Protein AF-A0A4V3JB50-F1 (afdb_monomer_lite)

Foldseek 3Di:
DDPLVVVLVVLVVVLVVLLVVLVVCLVVDDVVVNVVSLVVSLVSLVVSLVSLVVDPPRPVVSNVVSVVSNVVSVPDPD

Radius of gyration: 13.32 Å; chains: 1; bounding box: 26×17×41 Å

Structure (mmCIF, N/CA/C/O backbone):
data_AF-A0A4V3JB50-F1
#
_entry.id   AF-A0A4V3JB50-F1
#
loop_
_atom_site.group_PDB
_atom_site.id
_atom_site.type_symbol
_atom_site.label_atom_id
_atom_site.label_alt_id
_atom_site.label_comp_id
_atom_site.label_asym_id
_atom_site.label_entity_id
_atom_site.label_seq_id
_atom_site.pdbx_PDB_ins_code
_atom_site.Cartn_x
_atom_site.Cartn_y
_atom_site.Cartn_z
_atom_site.occupancy
_atom_site.B_iso_or_equiv
_atom_site.auth_seq_id
_atom_site.auth_comp_id
_atom_site.auth_asym_id
_atom_site.auth_atom_id
_atom_site.pdbx_PDB_model_num
ATOM 1 N N . MET A 1 1 ? -0.016 3.284 25.929 1.00 56.34 1 MET A N 1
ATOM 2 C CA . MET A 1 1 ? -0.112 3.638 24.494 1.00 56.34 1 MET A CA 1
ATOM 3 C C . MET A 1 1 ? -0.593 2.384 23.777 1.00 56.34 1 MET A C 1
ATOM 5 O O . MET A 1 1 ? -0.069 1.331 24.104 1.00 56.34 1 MET A O 1
ATOM 9 N N . ASN A 1 2 ? -1.639 2.448 22.946 1.00 82.69 2 ASN A N 1
ATOM 10 C CA . ASN A 1 2 ? -2.253 1.240 22.370 1.00 82.69 2 ASN A CA 1
ATOM 11 C C . ASN A 1 2 ? -1.301 0.601 21.334 1.00 82.69 2 ASN A C 1
ATOM 13 O O . ASN A 1 2 ? -0.909 1.268 20.375 1.00 82.69 2 ASN A O 1
ATOM 17 N N . GLU A 1 3 ? -0.916 -0.659 21.550 1.00 86.38 3 GLU A N 1
ATOM 18 C CA . GLU A 1 3 ? 0.006 -1.423 20.695 1.00 86.38 3 GLU A CA 1
ATOM 19 C C . GLU A 1 3 ? -0.503 -1.527 19.249 1.00 86.38 3 GLU A C 1
ATOM 21 O O . GLU A 1 3 ? 0.281 -1.415 18.307 1.00 86.38 3 GLU A O 1
ATOM 26 N N . GLU A 1 4 ? -1.821 -1.626 19.057 1.00 86.75 4 GLU A N 1
ATOM 27 C CA . GLU A 1 4 ? -2.455 -1.682 17.734 1.00 86.75 4 GLU A CA 1
ATOM 28 C C . GLU A 1 4 ? -2.243 -0.385 16.947 1.00 86.75 4 GLU A C 1
ATOM 30 O O . GLU A 1 4 ? -1.960 -0.412 15.751 1.00 86.75 4 GLU A O 1
ATOM 35 N N . ILE A 1 5 ? -2.322 0.760 17.633 1.00 89.81 5 ILE A N 1
ATOM 36 C CA . ILE A 1 5 ? -2.101 2.079 17.027 1.00 89.81 5 ILE A CA 1
ATOM 37 C C . ILE A 1 5 ? -0.625 2.243 16.657 1.00 89.81 5 ILE A C 1
ATOM 39 O O . ILE A 1 5 ? -0.310 2.762 15.588 1.00 89.81 5 ILE A O 1
ATOM 43 N N . GLN A 1 6 ? 0.297 1.778 17.505 1.00 91.75 6 GLN A N 1
ATOM 44 C CA . GLN A 1 6 ? 1.727 1.811 17.185 1.00 91.75 6 GLN A CA 1
ATOM 45 C C . GLN A 1 6 ? 2.063 0.917 15.986 1.00 91.75 6 GLN A C 1
ATOM 47 O O . GLN A 1 6 ? 2.799 1.343 15.094 1.00 91.75 6 GLN A O 1
ATOM 52 N N . ALA A 1 7 ? 1.508 -0.296 15.944 1.00 92.19 7 ALA A N 1
ATOM 53 C CA . ALA A 1 7 ? 1.684 -1.219 14.829 1.00 92.19 7 ALA A CA 1
ATOM 54 C C . ALA A 1 7 ? 1.122 -0.636 13.525 1.00 92.19 7 ALA A C 1
ATOM 56 O O . ALA A 1 7 ? 1.804 -0.658 12.498 1.00 92.19 7 ALA A O 1
ATOM 57 N N . LEU A 1 8 ? -0.078 -0.050 13.586 1.00 94.44 8 LEU A N 1
ATOM 58 C CA . LEU A 1 8 ? -0.710 0.623 12.458 1.00 94.44 8 LEU A CA 1
ATOM 59 C C . LEU A 1 8 ? 0.160 1.773 11.938 1.00 94.44 8 LEU A C 1
ATOM 61 O O . LEU A 1 8 ? 0.496 1.795 10.757 1.00 94.44 8 LEU A O 1
ATOM 65 N N . ASN A 1 9 ? 0.603 2.672 12.819 1.00 94.19 9 ASN A N 1
ATOM 66 C CA . ASN A 1 9 ? 1.461 3.799 12.446 1.00 94.19 9 ASN A CA 1
ATOM 67 C C . ASN A 1 9 ? 2.775 3.337 11.803 1.00 94.19 9 ASN A C 1
ATOM 69 O O . ASN A 1 9 ? 3.243 3.935 10.834 1.00 94.19 9 ASN A O 1
ATOM 73 N N . LYS A 1 10 ? 3.367 2.252 12.315 1.00 95.94 10 LYS A N 1
ATOM 74 C CA . LYS A 1 10 ? 4.594 1.687 11.752 1.00 95.94 10 LYS A CA 1
ATOM 75 C C . LYS A 1 10 ? 4.372 1.150 10.340 1.00 95.94 10 LYS A C 1
ATOM 77 O O . LYS A 1 10 ? 5.183 1.421 9.461 1.00 95.94 10 LYS A O 1
ATOM 82 N N . ILE A 1 11 ? 3.289 0.408 10.111 1.00 95.44 11 ILE A N 1
ATOM 83 C CA . ILE A 1 11 ? 2.982 -0.134 8.783 1.00 95.44 11 ILE A CA 1
ATOM 84 C C . ILE A 1 11 ? 2.641 0.981 7.793 1.00 95.44 11 ILE A C 1
ATOM 86 O O . ILE A 1 11 ? 3.117 0.920 6.664 1.00 95.44 11 ILE A O 1
ATOM 90 N N . ILE A 1 12 ? 1.904 2.015 8.208 1.00 96.19 12 ILE A N 1
ATOM 91 C CA . ILE A 1 12 ? 1.615 3.181 7.357 1.00 96.19 12 ILE A CA 1
ATOM 92 C C . ILE A 1 12 ? 2.911 3.850 6.902 1.00 96.19 12 ILE A C 1
ATOM 94 O O . ILE A 1 12 ? 3.097 4.052 5.710 1.00 96.19 12 ILE A O 1
ATOM 98 N N . SER A 1 13 ? 3.844 4.100 7.825 1.00 97.19 13 SER A N 1
ATOM 99 C CA . SER A 1 13 ? 5.142 4.699 7.490 1.00 97.19 13 SER A CA 1
ATOM 100 C C . SER A 1 13 ? 5.909 3.881 6.438 1.00 97.19 13 SER A C 1
ATOM 102 O O . SER A 1 13 ? 6.434 4.429 5.469 1.00 97.19 13 SER A O 1
ATOM 104 N N . ILE A 1 14 ? 5.893 2.548 6.564 1.00 97.25 14 ILE A N 1
ATOM 105 C CA . ILE A 1 14 ? 6.521 1.644 5.589 1.00 97.25 14 ILE A CA 1
ATOM 106 C C . ILE A 1 14 ? 5.797 1.690 4.233 1.00 97.25 14 ILE A C 1
ATOM 108 O O . ILE A 1 14 ? 6.453 1.659 3.188 1.00 97.25 14 ILE A O 1
ATOM 112 N N . VAL A 1 15 ? 4.460 1.738 4.230 1.00 97.50 15 VAL A N 1
ATOM 113 C CA . VAL A 1 15 ? 3.656 1.874 3.005 1.00 97.50 15 VAL A CA 1
ATOM 114 C C . VAL A 1 15 ? 3.996 3.181 2.298 1.00 97.50 15 VAL A C 1
ATOM 116 O O . VAL A 1 15 ? 4.280 3.147 1.104 1.00 97.50 15 VAL A O 1
ATOM 119 N N . ASP A 1 16 ? 4.026 4.301 3.018 1.00 96.44 16 ASP A N 1
ATOM 120 C CA . ASP A 1 16 ? 4.286 5.626 2.454 1.00 96.44 16 ASP A CA 1
ATOM 121 C C . ASP A 1 16 ? 5.679 5.721 1.829 1.00 96.44 16 ASP A C 1
ATOM 123 O O . ASP A 1 16 ? 5.826 6.194 0.696 1.00 96.44 16 ASP A O 1
ATOM 127 N N . GLU A 1 17 ? 6.701 5.224 2.529 1.00 97.62 17 GLU A N 1
ATOM 128 C CA . GLU A 1 17 ? 8.075 5.197 2.030 1.00 97.62 17 GLU A CA 1
ATOM 129 C C . GLU A 1 17 ? 8.174 4.363 0.747 1.00 97.62 17 GLU A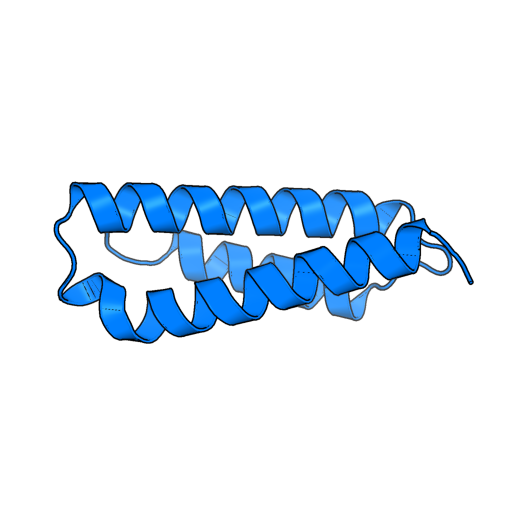 C 1
ATOM 131 O O . GLU A 1 17 ? 8.629 4.849 -0.295 1.00 97.62 17 GLU A O 1
ATOM 136 N N . LYS A 1 18 ? 7.691 3.115 0.787 1.00 96.94 18 LYS A N 1
ATOM 137 C CA . LYS A 1 18 ? 7.777 2.203 -0.360 1.00 96.94 18 LYS A CA 1
ATOM 138 C C . LYS A 1 18 ? 6.937 2.676 -1.533 1.00 96.94 18 LYS A C 1
ATOM 140 O O . LYS A 1 18 ? 7.402 2.608 -2.666 1.00 96.94 18 LYS A O 1
ATOM 145 N N . ALA A 1 19 ? 5.729 3.176 -1.287 1.00 97.06 19 ALA A N 1
ATOM 146 C CA . ALA A 1 19 ? 4.870 3.693 -2.340 1.00 97.06 19 ALA A CA 1
ATOM 147 C C . ALA A 1 19 ? 5.495 4.917 -3.018 1.00 97.06 19 ALA A C 1
ATOM 149 O O . ALA A 1 19 ? 5.454 5.025 -4.245 1.00 97.06 19 ALA A O 1
ATOM 150 N N . SER A 1 20 ? 6.112 5.807 -2.237 1.00 97.00 20 SER A N 1
ATOM 151 C CA . SER A 1 20 ? 6.804 6.990 -2.752 1.00 97.00 20 SER A CA 1
ATOM 152 C C . SER A 1 20 ? 8.018 6.627 -3.603 1.00 97.00 20 SER A C 1
ATOM 154 O O . SER A 1 20 ? 8.191 7.193 -4.683 1.00 97.00 20 SER A O 1
ATOM 156 N N . LEU A 1 21 ? 8.847 5.683 -3.147 1.00 96.69 21 LEU A N 1
ATOM 157 C CA . LEU A 1 21 ? 9.999 5.189 -3.910 1.00 96.69 21 LEU A CA 1
ATOM 158 C C . LEU A 1 21 ? 9.550 4.478 -5.187 1.00 96.69 21 LEU A C 1
ATOM 160 O O . LEU A 1 21 ? 10.011 4.807 -6.279 1.00 96.69 21 LEU A O 1
ATOM 164 N N . PHE A 1 22 ? 8.571 3.582 -5.068 1.00 97.19 22 PHE A N 1
ATOM 165 C CA . PHE A 1 22 ? 8.039 2.846 -6.203 1.00 97.19 22 PHE A CA 1
ATOM 166 C C . PHE A 1 22 ? 7.510 3.787 -7.279 1.00 97.19 22 PHE A C 1
ATOM 168 O O . PHE A 1 22 ? 7.945 3.686 -8.418 1.00 97.19 22 PHE A O 1
ATOM 175 N N . LYS A 1 23 ? 6.650 4.758 -6.925 1.00 94.94 23 LYS A N 1
ATOM 176 C CA . LYS A 1 23 ? 6.088 5.743 -7.869 1.00 94.94 23 LYS A CA 1
ATOM 177 C C . LYS A 1 23 ? 7.165 6.523 -8.641 1.00 94.94 23 LYS A C 1
ATOM 179 O O . LYS A 1 23 ? 6.905 6.902 -9.780 1.00 94.94 23 LYS A O 1
ATOM 184 N N . LYS A 1 24 ? 8.347 6.743 -8.053 1.00 95.12 24 LYS A N 1
ATOM 185 C CA . LYS A 1 24 ? 9.474 7.444 -8.694 1.00 95.12 24 LYS A CA 1
ATOM 186 C C . LYS A 1 24 ? 10.284 6.553 -9.634 1.00 95.12 24 LYS A C 1
ATOM 188 O O . LYS A 1 24 ? 10.761 7.035 -10.654 1.00 95.12 24 LYS A O 1
ATOM 193 N N . GLU A 1 25 ? 10.460 5.283 -9.280 1.00 94.62 25 GLU A N 1
ATOM 194 C CA . GLU A 1 25 ? 11.482 4.426 -9.893 1.00 94.62 25 GLU A CA 1
ATOM 195 C C . GLU A 1 25 ? 10.916 3.293 -10.759 1.00 94.62 25 GLU A C 1
ATOM 197 O O . GLU A 1 25 ? 11.631 2.764 -11.605 1.00 94.62 25 GLU A O 1
ATOM 202 N N . TRP A 1 26 ? 9.648 2.900 -10.592 1.00 94.75 26 TRP A N 1
ATOM 203 C CA . TRP A 1 26 ? 9.118 1.658 -11.178 1.00 94.75 26 TRP A CA 1
ATOM 204 C C . TRP A 1 26 ? 9.266 1.562 -12.701 1.00 94.75 26 TRP A C 1
ATOM 206 O O . TRP A 1 26 ? 9.432 0.465 -13.229 1.00 94.75 26 TRP A O 1
ATOM 216 N N . SER A 1 27 ? 9.229 2.695 -13.405 1.00 93.19 27 SER A N 1
ATOM 217 C CA . SER A 1 27 ? 9.344 2.764 -14.865 1.00 93.19 27 SER A CA 1
ATOM 218 C C . SER A 1 27 ? 10.745 2.427 -15.384 1.00 93.19 27 SER A C 1
ATOM 220 O O . SER A 1 27 ? 10.886 2.064 -16.550 1.00 93.19 27 SER A O 1
ATOM 222 N N . THR A 1 28 ? 11.773 2.524 -14.538 1.00 94.94 28 THR A N 1
ATOM 223 C CA . THR A 1 28 ? 13.168 2.195 -14.873 1.00 94.94 28 THR A CA 1
ATOM 224 C C . THR A 1 28 ? 13.630 0.878 -14.247 1.00 94.94 28 THR A C 1
ATOM 226 O O . THR A 1 28 ? 14.727 0.400 -14.540 1.00 94.94 28 THR A O 1
ATOM 229 N N . MET A 1 29 ? 12.801 0.254 -13.405 1.00 94.50 29 MET A N 1
ATOM 230 C CA . MET A 1 29 ? 13.101 -1.042 -12.803 1.00 94.50 29 MET A CA 1
ATOM 231 C C . MET A 1 29 ? 12.978 -2.189 -13.820 1.00 94.50 29 MET A C 1
ATOM 233 O O . MET A 1 29 ? 12.115 -2.164 -14.699 1.00 94.50 29 MET A O 1
ATOM 237 N N . PRO A 1 30 ? 13.752 -3.280 -13.653 1.00 96.69 30 PRO A N 1
ATOM 238 C CA . PRO A 1 30 ? 13.461 -4.536 -14.333 1.00 96.69 30 PRO A CA 1
ATOM 239 C C . PRO A 1 30 ? 12.020 -4.982 -14.055 1.00 96.69 30 PRO A C 1
ATOM 241 O O . PRO A 1 30 ? 11.587 -4.985 -12.902 1.00 96.69 30 PRO A O 1
ATOM 244 N N . LYS A 1 31 ? 11.289 -5.424 -15.087 1.00 94.38 31 LYS A N 1
ATOM 245 C CA . LYS A 1 31 ? 9.856 -5.766 -14.989 1.00 94.38 31 LYS A CA 1
ATOM 246 C C . LYS A 1 31 ? 9.528 -6.691 -13.812 1.00 94.38 31 LYS A C 1
ATOM 248 O O . LYS A 1 31 ? 8.586 -6.439 -13.069 1.00 94.38 31 LYS A O 1
ATOM 253 N N . ILE A 1 32 ? 10.333 -7.736 -13.605 1.00 96.06 32 ILE A N 1
ATOM 254 C CA . ILE A 1 32 ? 10.133 -8.684 -12.499 1.00 96.06 32 ILE A CA 1
ATOM 255 C C . ILE A 1 32 ? 10.243 -8.013 -11.123 1.00 96.06 32 ILE A C 1
ATOM 257 O O . ILE A 1 32 ? 9.453 -8.307 -10.224 1.00 96.06 32 ILE A O 1
ATOM 261 N N . ARG A 1 33 ? 11.180 -7.068 -10.972 1.00 96.31 33 ARG A N 1
ATOM 262 C CA . ARG A 1 33 ? 11.359 -6.286 -9.748 1.00 96.31 33 ARG A CA 1
ATOM 263 C C . ARG A 1 33 ? 10.151 -5.382 -9.530 1.00 96.31 33 ARG A C 1
ATOM 265 O O . ARG A 1 33 ? 9.577 -5.403 -8.449 1.00 96.31 33 ARG A O 1
ATOM 272 N N . ALA A 1 34 ? 9.715 -4.676 -10.570 1.00 96.75 34 ALA A N 1
ATOM 273 C CA . ALA A 1 34 ? 8.586 -3.758 -10.483 1.00 96.75 34 ALA A CA 1
ATOM 274 C C . ALA A 1 34 ? 7.269 -4.475 -10.113 1.00 96.75 34 ALA A C 1
ATOM 276 O O . ALA A 1 34 ? 6.528 -4.022 -9.242 1.00 96.75 34 ALA A O 1
ATOM 277 N N . VAL A 1 35 ? 7.002 -5.645 -10.706 1.00 96.56 35 VAL A N 1
ATOM 278 C CA . VAL A 1 35 ? 5.836 -6.481 -10.362 1.00 96.56 35 VAL A CA 1
ATOM 279 C C . VAL A 1 35 ? 5.903 -6.968 -8.911 1.00 96.56 35 VAL A C 1
ATOM 281 O O . VAL A 1 35 ? 4.903 -6.920 -8.193 1.00 96.56 35 VAL A O 1
ATOM 284 N N . THR A 1 36 ? 7.082 -7.405 -8.462 1.00 96.75 36 THR A N 1
ATOM 285 C CA . THR A 1 36 ? 7.284 -7.902 -7.093 1.00 96.75 36 THR A CA 1
ATOM 286 C C . THR A 1 36 ? 7.109 -6.790 -6.061 1.00 96.75 36 THR A C 1
ATOM 288 O O . THR A 1 36 ? 6.405 -6.977 -5.070 1.00 96.75 36 THR A O 1
ATOM 291 N N . GLU A 1 37 ? 7.692 -5.614 -6.304 1.00 96.81 37 GLU A N 1
ATOM 292 C CA . GLU A 1 37 ? 7.557 -4.467 -5.405 1.00 96.81 37 GLU A CA 1
ATOM 293 C C . GLU A 1 37 ? 6.113 -3.947 -5.351 1.00 96.81 37 GLU A C 1
ATOM 295 O O . GLU A 1 37 ? 5.603 -3.701 -4.257 1.00 96.81 37 GLU A O 1
ATOM 300 N N . LYS A 1 38 ? 5.406 -3.872 -6.490 1.00 97.38 38 LYS A N 1
ATOM 301 C CA . LYS A 1 38 ? 3.970 -3.541 -6.509 1.00 97.38 38 LYS A CA 1
ATOM 302 C C . LYS A 1 38 ? 3.164 -4.508 -5.647 1.00 97.38 38 LYS A C 1
ATOM 304 O O . LYS A 1 38 ? 2.327 -4.059 -4.865 1.00 97.38 38 LYS A O 1
ATOM 309 N N . LYS A 1 39 ? 3.405 -5.817 -5.773 1.00 97.19 39 LYS A N 1
ATOM 310 C CA . LYS A 1 39 ? 2.708 -6.824 -4.962 1.00 97.19 39 LYS A CA 1
ATOM 311 C C . LYS A 1 39 ? 2.977 -6.621 -3.470 1.00 97.19 39 LYS A C 1
ATOM 313 O O . LYS A 1 39 ? 2.031 -6.573 -2.697 1.00 97.19 39 LYS A O 1
ATOM 318 N N . LEU A 1 40 ? 4.238 -6.412 -3.087 1.00 97.38 40 LEU A N 1
ATOM 319 C CA . LEU A 1 40 ? 4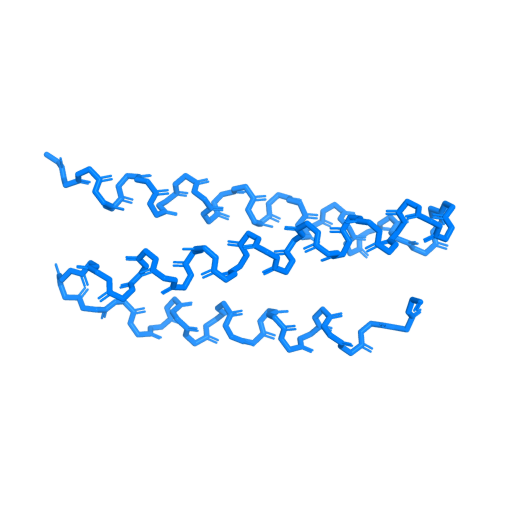.610 -6.148 -1.696 1.00 97.38 40 LEU A CA 1
ATOM 320 C C . LEU A 1 40 ? 3.877 -4.924 -1.124 1.00 97.38 40 LEU A C 1
ATOM 322 O O . LEU A 1 40 ? 3.400 -4.966 0.005 1.00 97.38 40 LEU A O 1
ATOM 326 N N . ILE A 1 41 ? 3.778 -3.835 -1.890 1.00 98.06 41 ILE A N 1
ATOM 327 C CA . ILE A 1 41 ? 3.078 -2.620 -1.452 1.00 98.06 41 ILE A CA 1
ATOM 328 C C . ILE A 1 41 ? 1.579 -2.885 -1.282 1.00 98.06 41 ILE A C 1
ATOM 330 O O . ILE A 1 41 ? 1.001 -2.466 -0.282 1.00 98.06 41 ILE A O 1
ATOM 334 N N . LEU A 1 42 ? 0.956 -3.610 -2.214 1.00 98.19 42 LEU A N 1
ATOM 335 C CA . LEU A 1 42 ? -0.454 -3.995 -2.109 1.00 98.19 42 LEU A CA 1
ATOM 336 C C . LEU A 1 42 ? -0.720 -4.858 -0.865 1.00 98.19 42 LEU A C 1
ATOM 338 O O . LEU A 1 42 ? -1.675 -4.584 -0.139 1.00 98.19 42 LEU A O 1
ATOM 342 N N . ASP A 1 43 ? 0.152 -5.828 -0.579 1.00 98.12 43 ASP A N 1
ATOM 343 C CA . ASP A 1 43 ? 0.049 -6.684 0.608 1.00 98.12 43 ASP A CA 1
ATOM 344 C C . ASP A 1 43 ? 0.199 -5.864 1.907 1.00 98.12 43 ASP A C 1
ATOM 346 O O . ASP A 1 43 ? -0.533 -6.068 2.877 1.00 98.12 43 ASP A O 1
ATOM 350 N N . LEU A 1 44 ? 1.110 -4.882 1.933 1.00 97.88 44 LEU A N 1
ATOM 351 C CA . LEU A 1 44 ? 1.275 -3.974 3.074 1.00 97.88 44 LEU A CA 1
ATOM 352 C C . LEU A 1 44 ? 0.051 -3.074 3.287 1.00 97.88 44 LEU A C 1
ATOM 354 O O . LEU A 1 44 ? -0.353 -2.870 4.432 1.00 97.88 44 LEU A O 1
ATOM 358 N N . ILE A 1 45 ? -0.557 -2.568 2.210 1.00 98.12 45 ILE A N 1
ATOM 359 C CA . ILE A 1 45 ? -1.798 -1.786 2.286 1.00 98.12 45 ILE A CA 1
ATOM 360 C C . ILE A 1 45 ? -2.929 -2.641 2.864 1.00 98.12 45 ILE A C 1
ATOM 362 O O . ILE A 1 45 ? -3.654 -2.179 3.745 1.00 98.12 45 ILE A O 1
ATOM 366 N N . ASP A 1 46 ? -3.058 -3.897 2.433 1.00 97.56 46 ASP A N 1
ATOM 367 C CA . ASP A 1 46 ? -4.084 -4.801 2.957 1.00 97.56 46 ASP A CA 1
ATOM 368 C C . ASP A 1 46 ? -3.891 -5.088 4.451 1.00 97.56 46 ASP A C 1
ATOM 370 O O . ASP A 1 46 ? -4.857 -5.027 5.218 1.00 97.56 46 ASP A O 1
ATOM 374 N N . ASN A 1 47 ? -2.649 -5.291 4.894 1.00 96.12 47 ASN A N 1
ATOM 375 C CA . ASN A 1 47 ? -2.323 -5.431 6.315 1.00 96.12 47 ASN A CA 1
ATOM 376 C C . ASN A 1 47 ? -2.653 -4.158 7.113 1.00 96.12 47 ASN A C 1
ATOM 378 O O . ASN A 1 47 ? -3.239 -4.239 8.194 1.00 96.12 47 ASN A O 1
ATOM 382 N N . ALA A 1 48 ? -2.334 -2.976 6.575 1.00 96.19 48 ALA A N 1
ATOM 383 C CA . ALA A 1 48 ? -2.668 -1.694 7.197 1.00 96.19 48 ALA A CA 1
ATOM 384 C C . ALA A 1 48 ? -4.186 -1.530 7.365 1.00 96.19 48 ALA A C 1
ATOM 386 O O . ALA A 1 48 ? -4.660 -1.162 8.439 1.00 96.19 48 ALA A O 1
ATOM 387 N N . MET A 1 49 ? -4.960 -1.865 6.329 1.00 96.19 49 MET A N 1
ATOM 388 C CA . MET A 1 49 ? -6.422 -1.817 6.369 1.00 96.19 49 MET A CA 1
ATOM 389 C C . MET A 1 49 ? -7.005 -2.809 7.381 1.00 96.19 49 MET A C 1
ATOM 39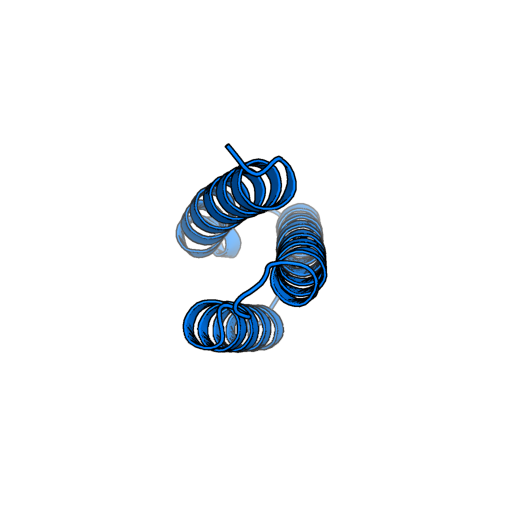1 O O . MET A 1 49 ? -7.991 -2.491 8.045 1.00 96.19 49 MET A O 1
ATOM 395 N N . GLN A 1 50 ? -6.426 -4.007 7.515 1.00 94.50 50 GLN A N 1
ATOM 396 C CA . GLN A 1 50 ? -6.850 -4.981 8.525 1.00 94.50 50 GLN A CA 1
ATOM 397 C C . GLN A 1 50 ? -6.592 -4.472 9.946 1.00 94.50 50 GLN A C 1
ATOM 399 O O . GLN A 1 50 ? -7.491 -4.536 10.781 1.00 94.50 50 GLN A O 1
ATOM 404 N N . LEU A 1 51 ? -5.412 -3.905 10.211 1.00 93.12 51 LEU A N 1
ATOM 405 C CA . LEU A 1 51 ? -5.092 -3.326 11.518 1.00 93.12 51 LEU A CA 1
ATOM 406 C C . LEU A 1 51 ? -5.970 -2.118 11.844 1.00 93.12 51 LEU A C 1
ATOM 408 O O . LEU A 1 51 ? -6.485 -2.011 12.954 1.00 93.12 51 LEU A O 1
ATOM 412 N N . ALA A 1 52 ? -6.206 -1.243 10.866 1.00 93.56 52 ALA A N 1
ATOM 413 C CA . ALA A 1 52 ? -7.067 -0.078 11.025 1.00 93.56 52 ALA A CA 1
ATOM 414 C C . ALA A 1 52 ? -8.501 -0.454 11.432 1.00 93.56 52 ALA A C 1
ATOM 416 O O . ALA A 1 52 ? -9.100 0.249 12.238 1.00 93.56 52 ALA A O 1
ATOM 417 N N . LYS A 1 53 ? -9.039 -1.584 10.950 1.00 91.62 53 LYS A N 1
ATOM 418 C CA . LYS A 1 53 ? -10.370 -2.077 11.356 1.00 91.62 53 LYS A CA 1
ATOM 419 C C . LYS A 1 53 ? -10.451 -2.501 12.828 1.00 91.62 53 LYS A C 1
ATOM 421 O O . LYS A 1 53 ? -11.550 -2.518 13.379 1.00 91.62 53 LYS A O 1
ATOM 426 N N . ASN A 1 54 ? -9.323 -2.849 13.447 1.00 90.62 54 ASN A N 1
ATOM 427 C CA . ASN A 1 54 ? -9.270 -3.283 14.845 1.00 90.62 54 ASN A CA 1
ATOM 428 C C . ASN A 1 54 ? -9.125 -2.099 15.815 1.00 90.62 54 ASN A C 1
ATOM 430 O O . ASN A 1 54 ? -9.583 -2.180 16.954 1.00 90.62 54 ASN A O 1
ATOM 434 N N . VAL A 1 55 ? -8.568 -0.974 15.353 1.00 90.00 55 VAL A N 1
ATOM 435 C CA . VAL A 1 55 ? -8.411 0.247 16.154 1.00 90.00 55 VAL A CA 1
ATOM 436 C C . VAL A 1 55 ? -9.770 0.896 16.437 1.00 90.00 55 VAL A C 1
ATOM 438 O O . VAL A 1 55 ? -10.609 1.048 15.548 1.00 90.00 55 VAL A O 1
ATOM 441 N N . ARG A 1 56 ? -9.984 1.318 17.693 1.00 87.25 56 ARG A N 1
ATOM 442 C CA . ARG A 1 56 ? -11.179 2.061 18.123 1.00 87.25 56 ARG A CA 1
ATOM 443 C C . ARG A 1 56 ? -10.820 3.450 18.677 1.00 87.25 56 ARG A C 1
ATOM 445 O O . ARG A 1 56 ? -9.961 3.525 19.556 1.00 87.25 56 ARG A O 1
ATOM 452 N N . PRO A 1 57 ? -11.506 4.525 18.241 1.00 85.19 57 PRO A N 1
ATOM 453 C CA . PRO A 1 57 ? -12.498 4.549 17.160 1.00 85.19 57 PRO A CA 1
ATOM 454 C C . PRO A 1 57 ? -11.877 4.184 15.800 1.00 85.19 57 PRO A C 1
ATOM 456 O O . PRO A 1 57 ? -10.678 4.358 15.599 1.00 85.19 57 PRO A O 1
ATOM 459 N N . SER A 1 58 ? -12.699 3.656 14.887 1.00 87.50 58 SER A N 1
ATOM 460 C CA . SER A 1 58 ? -12.236 3.254 13.554 1.00 87.50 58 SER A CA 1
ATOM 461 C C . SER A 1 58 ? -11.730 4.480 12.783 1.00 87.50 58 SER A C 1
ATOM 463 O O . SER A 1 58 ? -12.487 5.443 12.638 1.00 87.50 58 SER A O 1
ATOM 465 N N . PRO A 1 59 ? -10.505 4.458 12.232 1.00 93.12 59 PRO A N 1
ATOM 466 C CA . PRO A 1 59 ? -9.941 5.573 11.482 1.00 93.12 59 PRO A CA 1
ATOM 467 C C . PRO A 1 59 ? -10.453 5.544 10.030 1.00 93.12 59 PRO A C 1
ATOM 469 O O . PRO A 1 59 ? -9.786 5.054 9.119 1.00 93.12 59 PRO A O 1
ATOM 472 N N . THR A 1 60 ? -11.678 6.027 9.812 1.00 93.56 60 THR A N 1
ATOM 473 C CA . THR A 1 60 ? -12.369 5.969 8.508 1.00 93.56 60 THR A CA 1
ATOM 474 C C . THR A 1 60 ? -11.630 6.700 7.394 1.00 93.56 60 THR A C 1
ATOM 476 O O . THR A 1 60 ? -11.588 6.196 6.274 1.00 93.56 60 THR A O 1
ATOM 479 N N . ASP A 1 61 ? -11.013 7.839 7.703 1.00 94.44 61 ASP A N 1
ATOM 480 C CA . ASP A 1 61 ? -10.286 8.642 6.714 1.00 94.44 61 ASP A CA 1
ATOM 481 C C . ASP A 1 61 ? -9.063 7.881 6.197 1.00 94.44 61 ASP A C 1
ATOM 483 O O . ASP A 1 61 ? -8.907 7.686 4.992 1.00 94.44 61 ASP A O 1
ATOM 487 N N . LEU A 1 62 ? -8.275 7.319 7.118 1.00 94.44 62 LEU A N 1
ATOM 488 C CA . LEU A 1 62 ? -7.136 6.463 6.796 1.00 94.44 62 LEU A CA 1
ATOM 489 C C . LEU A 1 62 ? -7.553 5.243 5.965 1.00 94.44 62 LEU A C 1
ATOM 491 O O . LEU A 1 62 ? -6.887 4.903 4.991 1.00 94.44 62 LEU A O 1
ATOM 495 N N . LEU A 1 63 ? -8.649 4.570 6.332 1.00 96.00 63 LEU A N 1
ATOM 496 C CA . LEU A 1 63 ? -9.173 3.444 5.552 1.00 96.00 63 LEU A CA 1
ATOM 497 C C . LEU A 1 63 ? -9.527 3.870 4.121 1.00 96.00 63 LEU A C 1
ATOM 499 O O . LEU A 1 63 ? -9.222 3.143 3.172 1.00 96.00 63 LEU A O 1
ATOM 503 N N . GLY A 1 64 ? -10.138 5.046 3.965 1.00 97.12 64 GLY A N 1
ATOM 504 C CA . GLY A 1 64 ? -10.448 5.630 2.664 1.00 97.12 64 GLY A CA 1
ATOM 505 C C . GLY A 1 64 ? -9.193 5.920 1.841 1.00 97.12 64 GLY A C 1
ATOM 506 O O . GLY A 1 64 ? -9.145 5.586 0.655 1.00 97.12 64 GLY A O 1
ATOM 507 N N . ASP A 1 65 ? -8.161 6.484 2.459 1.00 96.75 65 ASP A N 1
ATOM 508 C CA . ASP A 1 65 ? -6.910 6.825 1.781 1.00 96.75 65 ASP A CA 1
ATOM 509 C C . ASP A 1 65 ? -6.102 5.582 1.386 1.00 96.75 65 ASP A C 1
ATOM 511 O O . ASP A 1 65 ? -5.639 5.488 0.246 1.00 96.75 65 ASP A O 1
ATOM 515 N N . LEU A 1 66 ? -6.041 4.563 2.248 1.00 97.38 66 LEU A N 1
ATOM 516 C CA . LEU A 1 66 ? -5.453 3.261 1.917 1.00 97.38 66 LEU A CA 1
ATOM 517 C C . LEU A 1 66 ? -6.185 2.588 0.745 1.00 97.38 66 LEU A C 1
ATOM 519 O O . LEU A 1 66 ? -5.551 2.034 -0.156 1.00 97.38 66 LEU A O 1
ATOM 523 N N . GLN A 1 67 ? -7.518 2.673 0.699 1.00 97.56 67 GLN A N 1
ATOM 524 C CA . GLN A 1 67 ? -8.308 2.095 -0.389 1.00 97.56 67 GLN A CA 1
ATOM 525 C C . GLN A 1 67 ? -8.108 2.832 -1.724 1.00 97.56 67 GLN A C 1
ATOM 527 O O . GLN A 1 67 ? -8.042 2.192 -2.784 1.00 97.56 67 GLN A O 1
ATOM 532 N N . LYS A 1 68 ? -7.963 4.163 -1.692 1.00 97.75 68 LYS A N 1
ATOM 533 C CA . LYS A 1 68 ? -7.574 4.957 -2.869 1.00 97.75 68 LYS A CA 1
ATOM 534 C C . LYS A 1 68 ? -6.179 4.562 -3.344 1.00 97.75 68 LYS A C 1
ATOM 536 O O . LYS A 1 68 ? -6.025 4.232 -4.519 1.00 97.75 68 LYS A O 1
ATOM 541 N N . LEU A 1 69 ? -5.201 4.491 -2.437 1.00 97.31 69 LEU A N 1
ATOM 542 C CA . LEU A 1 69 ? -3.827 4.106 -2.760 1.00 97.31 69 LEU A CA 1
ATOM 543 C C . LEU A 1 69 ? -3.764 2.708 -3.392 1.00 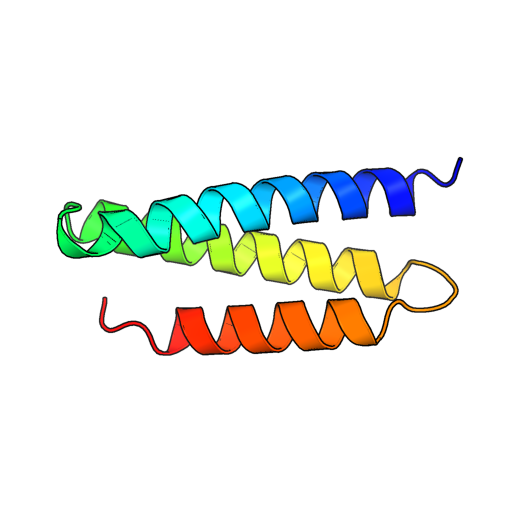97.31 69 LEU A C 1
ATOM 545 O O . LEU A 1 69 ? -3.1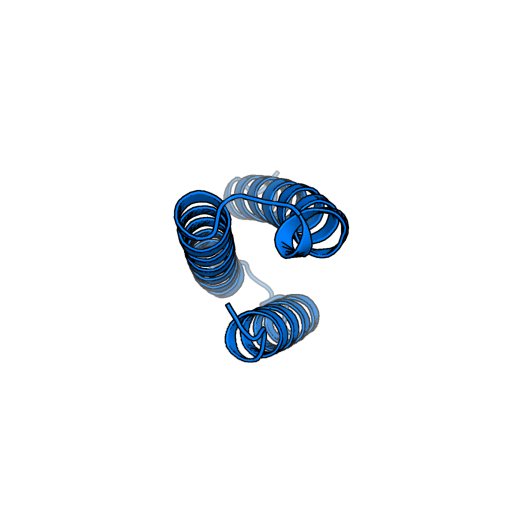44 2.529 -4.441 1.00 97.31 69 LEU A O 1
ATOM 549 N N . LYS A 1 70 ? -4.481 1.727 -2.829 1.00 97.75 70 LYS A N 1
ATOM 550 C CA . LYS A 1 70 ? -4.612 0.382 -3.416 1.00 97.75 70 LYS A CA 1
ATOM 551 C C . LYS A 1 70 ? -5.146 0.436 -4.849 1.00 97.75 70 LYS A C 1
ATOM 553 O O . LYS A 1 70 ? -4.641 -0.247 -5.742 1.00 97.75 70 LYS A O 1
ATOM 558 N N . SER A 1 71 ? -6.172 1.255 -5.075 1.00 97.69 71 SER A N 1
ATOM 559 C CA . SER A 1 71 ? -6.801 1.416 -6.389 1.00 97.69 71 SER A CA 1
ATOM 560 C C . SER A 1 71 ? -5.856 2.056 -7.408 1.00 97.69 71 SER A C 1
ATOM 562 O O . SER A 1 71 ? -5.815 1.611 -8.554 1.00 97.69 71 SER A O 1
ATOM 564 N N . GLU A 1 72 ? -5.068 3.054 -7.001 1.00 95.81 72 GLU A N 1
ATOM 565 C CA . GLU A 1 72 ? -4.017 3.648 -7.835 1.00 95.81 72 GLU A CA 1
ATOM 566 C C . GLU A 1 72 ? -2.979 2.601 -8.248 1.00 95.81 72 GLU A C 1
ATOM 568 O O . GLU A 1 72 ? -2.703 2.448 -9.437 1.00 95.81 72 GLU A O 1
ATOM 573 N N . PHE A 1 73 ? -2.460 1.827 -7.290 1.00 96.19 73 PHE A N 1
ATOM 574 C CA . PHE A 1 73 ? -1.458 0.794 -7.559 1.00 96.19 73 PHE A CA 1
ATOM 575 C C . PHE A 1 73 ? -1.975 -0.289 -8.505 1.00 96.19 73 PHE A C 1
ATOM 577 O O . PHE A 1 73 ? -1.261 -0.701 -9.423 1.00 96.19 73 PHE A O 1
ATOM 584 N N . ASN A 1 74 ? -3.226 -0.724 -8.344 1.00 95.62 74 ASN A N 1
ATOM 585 C CA . ASN A 1 74 ? -3.840 -1.705 -9.239 1.00 95.62 74 ASN A CA 1
ATOM 586 C C . ASN A 1 74 ? -3.928 -1.215 -10.691 1.00 95.62 74 ASN A C 1
ATOM 588 O O . ASN A 1 74 ? -3.754 -2.023 -11.600 1.00 95.62 74 ASN A O 1
ATOM 592 N N . ARG A 1 75 ? -4.118 0.092 -10.910 1.00 94.94 75 ARG A N 1
ATOM 593 C CA . ARG A 1 75 ? -4.210 0.710 -12.245 1.00 94.94 75 ARG A CA 1
ATOM 594 C C . ARG A 1 75 ? -2.858 0.951 -12.923 1.00 94.94 75 ARG A C 1
ATOM 596 O O . ARG A 1 75 ? -2.844 1.292 -14.102 1.00 94.94 75 ARG A O 1
ATOM 603 N N . LEU A 1 76 ? -1.736 0.792 -12.214 1.00 91.00 76 LEU A N 1
ATOM 604 C CA . LEU A 1 76 ? -0.409 0.986 -12.806 1.00 91.00 76 LEU A CA 1
ATOM 605 C C . LEU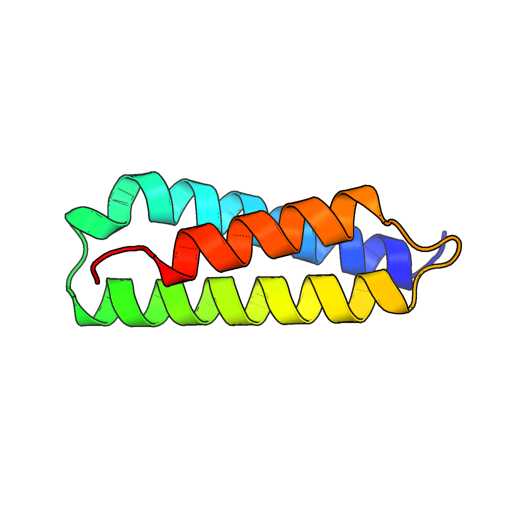 A 1 76 ? -0.132 -0.055 -13.909 1.00 91.00 76 LEU A C 1
ATOM 607 O O . LEU A 1 76 ? -0.284 -1.253 -13.631 1.00 91.00 76 LEU A O 1
ATOM 611 N N . PRO A 1 77 ? 0.296 0.377 -15.114 1.00 85.75 77 PRO A N 1
ATOM 612 C CA . PRO A 1 77 ? 0.555 -0.506 -16.248 1.00 85.75 77 PRO A CA 1
ATOM 613 C C . PRO A 1 77 ? 1.941 -1.156 -16.111 1.00 85.75 77 PRO A C 1
ATOM 615 O O . PRO A 1 77 ? 2.932 -0.653 -16.636 1.00 85.75 77 PRO A O 1
ATOM 618 N N . LEU A 1 78 ? 1.996 -2.260 -15.362 1.00 78.00 78 LEU A N 1
ATOM 619 C CA . LEU A 1 78 ? 3.195 -3.057 -15.064 1.00 78.00 78 LEU A CA 1
ATOM 620 C C . LEU A 1 78 ? 3.114 -4.448 -15.696 1.00 78.00 78 LEU A C 1
ATOM 622 O O . LEU A 1 78 ? 2.044 -5.079 -15.561 1.00 78.00 78 LEU A O 1
#

Secondary structure (DSSP, 8-state):
--HHHHHHHHHHHHHHHHHHHHHHHTTTS-HHHHHHHHHHHHHHHHHHHHHHHHSSS--HHHHHHHHHHHHHHHHS--

Organism: NCBI:txid2484985

pLDDT: mean 94.04, std 5.8, range [56.34, 98.19]

Sequence (78 aa):
MNEEIQALNKIISIVDEKASLFKKEWSTMPKIRAVTEKKLILDLIDNAMQLAKNVRPSPTDLLGDLQKLKSEFNRLPL